Protein AF-A0A2L0N3Q2-F1 (afdb_monomer)

pLDDT: mean 81.83, std 15.59, range [39.28, 97.56]

Sequence (118 aa):
MVGIEQNLPVPLPEGDRQSVADLPPLGAGLEDAIKHLLAGRDRDAHLVLAEVGDKLPVHRIPDVVTACQGRGFAVAADALLHSAARRPHDDVLRIVRLFNSAQRYDEADLVLKAATAD

Structure (mmCIF, N/CA/C/O backbone):
data_AF-A0A2L0N3Q2-F1
#
_entry.id   AF-A0A2L0N3Q2-F1
#
loop_
_atom_site.group_PDB
_atom_site.id
_atom_site.type_symbol
_atom_site.label_atom_id
_atom_site.label_alt_id
_atom_site.label_comp_id
_atom_site.label_asym_id
_atom_site.label_entity_id
_atom_site.label_seq_id
_atom_site.pdbx_PDB_ins_code
_atom_site.Cartn_x
_atom_site.Cartn_y
_atom_site.Cartn_z
_atom_site.occupancy
_atom_site.B_iso_or_equiv
_atom_site.auth_seq_id
_atom_site.auth_comp_id
_atom_site.auth_asym_id
_atom_site.auth_atom_id
_atom_site.pdbx_PDB_model_num
ATOM 1 N N . MET A 1 1 ? -23.017 -16.753 58.056 1.00 39.28 1 MET A N 1
ATOM 2 C CA . MET A 1 1 ? -22.209 -17.481 57.053 1.00 39.28 1 MET A CA 1
ATOM 3 C C . MET A 1 1 ? -22.363 -16.755 55.732 1.00 39.28 1 MET A C 1
ATOM 5 O O . MET A 1 1 ? -23.477 -16.652 55.245 1.00 39.28 1 MET A O 1
ATOM 9 N N . VAL A 1 2 ? -21.275 -16.157 55.249 1.00 39.59 2 VAL A N 1
ATOM 10 C CA . VAL A 1 2 ? -21.199 -15.377 54.006 1.00 39.59 2 VAL A CA 1
ATOM 11 C C . VAL A 1 2 ? -20.799 -16.335 52.881 1.00 39.59 2 VAL A C 1
ATOM 13 O O . VAL A 1 2 ? -19.780 -17.007 53.011 1.00 39.59 2 VAL A O 1
ATOM 16 N N . GLY A 1 3 ? -21.595 -16.420 51.813 1.00 40.50 3 GLY A N 1
ATOM 17 C CA . GLY A 1 3 ? -21.237 -17.108 50.570 1.00 40.50 3 GLY A CA 1
ATOM 18 C C . GLY A 1 3 ? -20.932 -16.061 49.506 1.00 40.50 3 GLY A C 1
ATOM 19 O O . GLY A 1 3 ? -21.837 -15.368 49.058 1.00 40.50 3 GLY A O 1
ATOM 20 N N . ILE A 1 4 ? -19.654 -15.891 49.177 1.00 47.34 4 ILE A N 1
ATOM 21 C CA . ILE A 1 4 ? -19.176 -14.936 48.176 1.00 47.34 4 ILE A CA 1
ATOM 22 C C . ILE A 1 4 ? -19.203 -15.671 46.836 1.00 47.34 4 ILE A C 1
ATOM 24 O O . ILE A 1 4 ? -18.439 -16.620 46.650 1.00 47.34 4 ILE A O 1
ATOM 28 N N . GLU A 1 5 ? -20.090 -15.273 45.924 1.00 50.50 5 GLU A N 1
ATOM 29 C CA . GLU A 1 5 ? -20.050 -15.758 44.545 1.00 50.50 5 GLU A CA 1
ATOM 30 C C . GLU A 1 5 ? -18.749 -15.269 43.908 1.00 50.50 5 GLU A C 1
ATOM 32 O O . GLU A 1 5 ? -18.498 -14.069 43.779 1.00 50.50 5 GLU A O 1
ATOM 37 N N . GLN A 1 6 ? -17.866 -16.216 43.595 1.00 50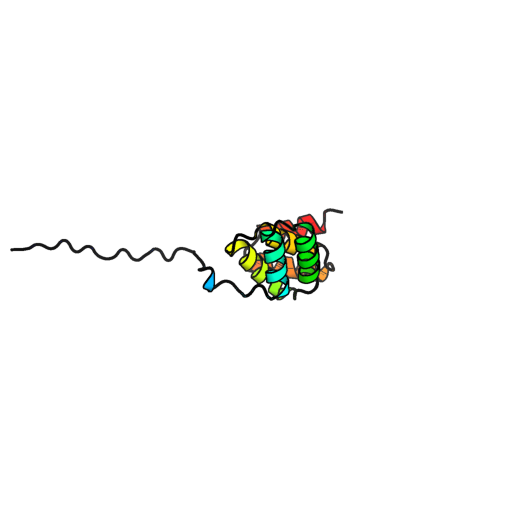.78 6 GLN A N 1
ATOM 38 C CA . GLN A 1 6 ? -16.595 -15.927 42.957 1.00 50.78 6 GLN A CA 1
ATOM 39 C C . GLN A 1 6 ? -16.845 -15.507 41.511 1.00 50.78 6 GLN A C 1
ATOM 41 O O . GLN A 1 6 ? -16.999 -16.334 40.616 1.00 50.78 6 GLN A O 1
ATOM 46 N N . ASN A 1 7 ? -16.865 -14.193 41.305 1.00 54.53 7 ASN A N 1
ATOM 47 C CA . ASN A 1 7 ? -16.747 -13.550 40.008 1.00 54.53 7 ASN A CA 1
ATOM 48 C C . ASN A 1 7 ? -15.327 -13.809 39.471 1.00 54.53 7 ASN A C 1
ATOM 50 O O . ASN A 1 7 ? -14.416 -12.999 39.655 1.00 54.53 7 ASN A O 1
ATOM 54 N N . LEU A 1 8 ? -15.111 -14.999 38.908 1.00 57.22 8 LEU A N 1
ATOM 55 C CA . LEU A 1 8 ? -13.865 -15.353 38.237 1.00 57.22 8 LEU A CA 1
ATOM 56 C C . LEU A 1 8 ? -13.676 -14.412 37.036 1.00 57.22 8 LEU A C 1
ATOM 58 O O . LEU A 1 8 ? -14.607 -14.253 36.243 1.00 57.22 8 LEU A O 1
ATOM 62 N N . PRO A 1 9 ? -12.500 -13.779 36.880 1.00 55.25 9 PRO A N 1
ATOM 63 C CA . PRO A 1 9 ? -12.238 -12.923 35.738 1.00 55.25 9 PRO A CA 1
ATOM 64 C C . PRO A 1 9 ? -12.277 -13.784 34.477 1.00 55.25 9 PRO A C 1
ATOM 66 O O . PRO A 1 9 ? -11.480 -14.708 34.315 1.00 55.25 9 PRO A O 1
ATOM 69 N N . VAL A 1 10 ? -13.229 -13.488 33.594 1.00 61.75 10 VAL A N 1
ATOM 70 C CA . VAL A 1 10 ? -13.245 -14.020 32.232 1.00 61.75 10 VAL A CA 1
ATOM 71 C C . VAL A 1 10 ? -11.892 -13.667 31.607 1.00 61.75 10 VAL A C 1
ATOM 73 O O . VAL A 1 10 ? -11.548 -12.480 31.591 1.00 61.75 10 VAL A O 1
ATOM 76 N N . PRO A 1 11 ? -11.103 -14.641 31.116 1.00 57.22 11 PRO A N 1
ATOM 77 C CA . PRO A 1 11 ? -9.945 -14.335 30.295 1.00 57.22 11 PRO A CA 1
ATOM 78 C C . PRO A 1 11 ? -10.441 -13.482 29.135 1.00 57.22 11 PRO A C 1
ATOM 80 O O . PRO A 1 11 ? -11.324 -13.911 28.390 1.00 57.22 11 PRO A O 1
ATOM 83 N N . LEU A 1 12 ? -9.940 -12.249 29.036 1.00 57.81 12 LEU A N 1
ATOM 84 C CA . LEU A 1 12 ? -10.215 -11.403 27.884 1.00 57.81 12 LEU A CA 1
ATOM 85 C C . LEU A 1 12 ? -9.912 -12.252 26.646 1.00 57.81 12 LEU A C 1
ATOM 87 O O . LEU A 1 12 ? -8.809 -12.803 26.582 1.00 57.81 12 LEU A O 1
ATOM 91 N N . PRO A 1 13 ? -10.854 -12.417 25.696 1.00 52.66 13 PRO A N 1
ATOM 92 C CA . PRO A 1 13 ? -10.483 -12.975 24.414 1.00 52.66 13 PRO A CA 1
ATOM 93 C C . PRO A 1 13 ? -9.332 -12.105 23.925 1.00 52.66 13 PRO A C 1
ATOM 95 O O . PRO A 1 13 ? -9.460 -10.877 23.897 1.00 52.66 13 PRO A O 1
ATOM 98 N N . GLU A 1 14 ? -8.200 -12.745 23.650 1.00 49.66 14 GLU A N 1
ATOM 99 C CA . GLU A 1 14 ? -7.031 -12.171 22.998 1.00 49.66 14 GLU A CA 1
ATOM 100 C C . GLU A 1 14 ? -7.489 -11.792 21.587 1.00 49.66 14 GLU A C 1
ATOM 102 O O . GLU A 1 14 ? -7.335 -12.508 20.605 1.00 49.66 14 GLU A O 1
ATOM 107 N N . GLY A 1 15 ? -8.284 -10.728 21.547 1.00 46.81 15 GLY A N 1
ATOM 108 C CA . GLY A 1 15 ? -8.868 -10.185 20.355 1.00 46.81 15 GLY A CA 1
ATOM 109 C C . GLY A 1 15 ? -7.731 -9.570 19.579 1.00 46.81 15 GLY A C 1
ATOM 110 O O . GLY A 1 15 ? -6.919 -8.846 20.150 1.00 46.81 15 GLY A O 1
ATOM 111 N N . ASP A 1 16 ? -7.756 -9.850 18.287 1.00 59.69 16 ASP A N 1
ATOM 112 C CA . ASP A 1 16 ? -6.906 -9.424 17.173 1.00 59.69 16 ASP A CA 1
ATOM 113 C C . ASP A 1 16 ? -6.800 -7.889 16.993 1.00 59.69 16 ASP A C 1
ATOM 115 O O . ASP A 1 16 ? -6.659 -7.343 15.902 1.00 59.69 16 ASP A O 1
ATOM 119 N N . ARG A 1 17 ? -6.932 -7.138 18.086 1.00 50.19 17 ARG A N 1
ATOM 120 C CA . ARG A 1 17 ? -6.657 -5.716 18.178 1.00 50.19 17 ARG A CA 1
ATOM 121 C C . ARG A 1 17 ? -5.150 -5.589 18.299 1.00 50.19 17 ARG A C 1
ATOM 123 O O . ARG A 1 17 ? -4.630 -5.416 19.400 1.00 50.19 17 ARG A O 1
ATOM 130 N N . GLN A 1 18 ? -4.454 -5.660 17.165 1.00 54.50 18 GLN A N 1
ATOM 131 C CA . GLN A 1 18 ? -3.135 -5.044 17.071 1.00 54.50 18 GLN A CA 1
ATOM 132 C C . GLN A 1 18 ? -3.275 -3.628 17.627 1.00 54.50 18 GLN A C 1
ATOM 134 O O . GLN A 1 18 ? -3.985 -2.787 17.066 1.00 54.50 18 GLN A O 1
ATOM 139 N N . SER A 1 19 ? -2.685 -3.388 18.796 1.00 55.56 19 SER A N 1
ATOM 140 C CA . SER A 1 19 ? -2.691 -2.054 19.371 1.00 55.56 19 SER A CA 1
ATOM 141 C C . SER A 1 19 ? -1.961 -1.151 18.386 1.00 55.56 19 SER A C 1
ATOM 143 O O . SER A 1 19 ? -0.947 -1.544 17.819 1.00 55.56 19 SER A O 1
ATOM 145 N N . VAL A 1 20 ? -2.444 0.074 18.172 1.00 57.97 20 VAL A N 1
ATOM 146 C CA . VAL A 1 20 ? -1.792 1.034 17.256 1.00 57.97 20 VAL A CA 1
ATOM 147 C C . VAL A 1 20 ? -0.304 1.245 17.608 1.00 57.97 20 VAL A C 1
ATOM 149 O O . VAL A 1 20 ? 0.494 1.615 16.746 1.00 57.97 20 VAL A O 1
ATOM 152 N N . ALA A 1 21 ? 0.069 0.966 18.862 1.00 58.22 21 ALA A N 1
ATOM 153 C CA . ALA A 1 21 ? 1.436 0.953 19.372 1.00 58.22 21 ALA A CA 1
ATOM 154 C C . ALA A 1 21 ? 2.341 -0.150 18.777 1.00 58.22 21 ALA A C 1
ATOM 156 O O . ALA A 1 21 ? 3.543 0.072 18.682 1.00 58.22 21 ALA A O 1
ATOM 157 N N . ASP A 1 22 ? 1.786 -1.284 18.339 1.00 67.31 22 ASP A N 1
ATOM 158 C CA . ASP A 1 22 ? 2.530 -2.412 17.751 1.00 67.31 22 ASP A CA 1
ATOM 159 C C . ASP A 1 22 ? 2.650 -2.320 16.221 1.00 67.31 22 ASP A C 1
ATOM 161 O O . ASP A 1 22 ? 3.307 -3.144 15.583 1.00 67.31 22 ASP A O 1
ATOM 165 N N . LEU A 1 23 ? 2.024 -1.311 15.604 1.00 67.94 23 LEU A N 1
ATOM 166 C CA . LEU A 1 23 ? 2.111 -1.107 14.163 1.00 67.94 23 LEU A CA 1
ATOM 167 C C . LEU A 1 23 ? 3.497 -0.581 13.771 1.00 67.94 23 LEU A C 1
ATOM 169 O O . LEU A 1 23 ? 3.995 0.361 14.400 1.00 67.94 23 LEU A O 1
ATOM 173 N N . PRO A 1 24 ? 4.083 -1.085 12.670 1.00 70.31 24 PRO A N 1
ATOM 174 C CA . PRO A 1 24 ? 5.393 -0.643 12.225 1.00 70.31 24 PRO A CA 1
ATOM 175 C C . PRO A 1 24 ? 5.423 0.877 11.972 1.00 70.31 24 PRO A C 1
ATOM 177 O O . PRO A 1 24 ? 4.387 1.499 11.671 1.00 70.31 24 PRO A O 1
ATOM 180 N N . PRO A 1 25 ? 6.603 1.506 12.125 1.00 73.88 25 PRO A N 1
ATOM 181 C CA . PRO A 1 25 ? 6.760 2.931 11.881 1.00 73.88 25 PRO A CA 1
ATOM 182 C C . PRO A 1 25 ? 6.510 3.241 10.401 1.00 73.88 25 PRO A C 1
ATOM 184 O O . PRO A 1 25 ? 7.006 2.545 9.517 1.00 73.88 25 PRO A O 1
ATOM 187 N N . LEU A 1 26 ? 5.754 4.309 10.143 1.00 72.94 26 LEU A N 1
ATOM 188 C CA . LEU A 1 26 ? 5.406 4.766 8.792 1.00 72.94 26 LEU A CA 1
ATOM 189 C C . LEU A 1 26 ? 6.590 5.453 8.091 1.00 72.94 26 LEU A C 1
ATOM 191 O O . LEU A 1 26 ? 6.698 5.413 6.868 1.00 72.94 26 LEU A O 1
ATOM 195 N N . GLY A 1 27 ? 7.492 6.054 8.873 1.00 77.12 27 GLY A N 1
ATOM 196 C CA . GLY A 1 27 ? 8.600 6.866 8.378 1.00 77.12 27 GLY A CA 1
ATOM 197 C C . GLY A 1 27 ? 8.180 8.312 8.090 1.00 77.12 27 GLY A C 1
ATOM 198 O O . GLY A 1 27 ? 7.026 8.593 7.771 1.00 77.12 27 GLY A O 1
ATOM 199 N N . ALA A 1 28 ? 9.139 9.238 8.184 1.00 74.38 28 ALA A N 1
ATOM 200 C CA . ALA A 1 28 ? 8.873 10.680 8.189 1.00 74.38 28 ALA A CA 1
ATOM 201 C C . ALA A 1 28 ? 8.102 11.186 6.952 1.00 74.38 28 ALA A C 1
ATOM 203 O O . ALA A 1 28 ? 7.173 11.973 7.091 1.00 74.38 28 ALA A O 1
ATOM 204 N N . GLY A 1 29 ? 8.430 10.697 5.748 1.00 77.38 29 GLY A N 1
ATOM 205 C CA . GLY A 1 29 ? 7.742 11.124 4.522 1.00 77.38 29 GLY A CA 1
ATOM 206 C C . GLY A 1 29 ? 6.260 10.732 4.487 1.00 77.38 29 GLY A C 1
ATOM 207 O O . GLY A 1 29 ? 5.421 11.496 4.019 1.00 77.38 29 GLY A O 1
ATOM 208 N N . LEU A 1 30 ? 5.913 9.565 5.032 1.00 81.75 30 LEU A N 1
ATOM 209 C CA . LEU A 1 30 ? 4.528 9.104 5.085 1.00 81.75 30 LEU A CA 1
ATOM 210 C C . LEU A 1 30 ? 3.738 9.797 6.198 1.00 81.75 30 LEU A C 1
ATOM 212 O O . LEU A 1 30 ? 2.568 10.124 6.014 1.00 81.75 30 LEU A O 1
ATOM 216 N N . GLU A 1 31 ? 4.384 10.074 7.330 1.00 84.38 31 GLU A N 1
ATOM 217 C CA . GLU A 1 31 ? 3.805 10.902 8.389 1.00 84.38 31 GLU A CA 1
ATOM 218 C C . GLU A 1 31 ? 3.477 12.310 7.884 1.00 84.38 31 GLU A C 1
ATOM 220 O O . GLU A 1 31 ? 2.405 12.834 8.188 1.00 84.38 31 GLU A O 1
ATOM 225 N N . ASP A 1 32 ? 4.352 12.908 7.074 1.00 83.75 32 ASP A N 1
ATOM 226 C CA . ASP A 1 32 ? 4.085 14.205 6.456 1.00 83.75 32 ASP A CA 1
ATOM 227 C C . ASP A 1 32 ? 2.916 14.134 5.472 1.00 83.75 32 ASP A C 1
ATOM 229 O O . ASP A 1 32 ? 2.006 14.963 5.555 1.00 83.75 32 ASP A O 1
ATOM 233 N N . ALA A 1 33 ? 2.849 13.108 4.619 1.00 83.81 33 ALA A N 1
ATOM 234 C CA . ALA A 1 33 ? 1.692 12.912 3.746 1.00 83.81 33 ALA A CA 1
ATOM 235 C C . ALA A 1 33 ? 0.373 12.789 4.528 1.00 83.81 33 ALA A C 1
ATOM 237 O O . ALA A 1 33 ? -0.638 13.386 4.155 1.00 83.81 33 ALA A O 1
ATOM 238 N N . ILE A 1 3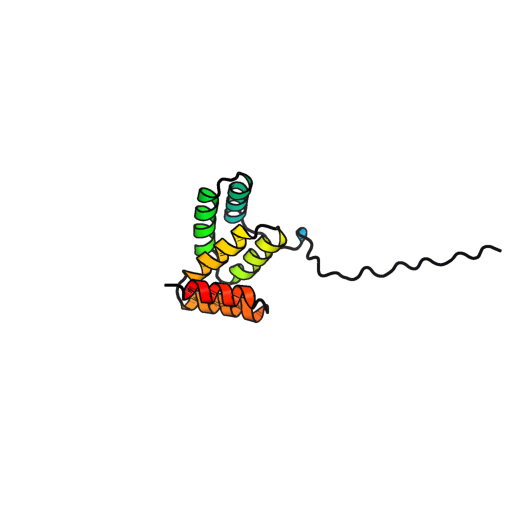4 ? 0.388 12.071 5.651 1.00 85.75 34 ILE A N 1
ATOM 239 C CA . ILE A 1 34 ? -0.771 11.946 6.539 1.00 85.75 34 ILE A CA 1
ATOM 240 C C . ILE A 1 34 ? -1.152 13.302 7.145 1.00 85.75 34 ILE A C 1
ATOM 242 O O . ILE A 1 34 ? -2.337 13.630 7.191 1.00 85.75 34 ILE A O 1
ATOM 246 N N . LYS A 1 35 ? -0.186 14.137 7.552 1.00 86.31 35 LYS A N 1
ATOM 247 C CA . LYS A 1 35 ? -0.476 15.512 8.006 1.00 86.31 35 LYS A CA 1
ATOM 248 C C . LYS A 1 35 ? -1.141 16.341 6.905 1.00 86.31 35 LYS A C 1
ATOM 250 O O . LYS A 1 35 ? -2.013 17.154 7.205 1.00 86.31 35 LYS A O 1
ATOM 255 N N . HIS A 1 36 ? -0.750 16.152 5.642 1.00 84.44 36 HIS A N 1
ATOM 256 C CA . HIS A 1 36 ? -1.409 16.805 4.509 1.00 84.44 36 HIS A CA 1
ATOM 257 C C . HIS A 1 36 ? -2.853 16.317 4.322 1.00 84.44 36 HIS A C 1
ATOM 259 O O . HIS A 1 36 ? -3.736 17.166 4.191 1.00 84.44 36 HIS A O 1
ATOM 265 N N . LEU A 1 37 ? -3.113 15.004 4.412 1.00 83.25 37 LEU A N 1
ATOM 266 C CA . LEU A 1 37 ? -4.477 14.446 4.369 1.00 83.25 37 LEU A CA 1
ATOM 267 C C . LEU A 1 37 ? -5.354 15.010 5.493 1.00 83.25 37 LEU A C 1
ATOM 269 O O . LEU A 1 37 ? -6.460 15.482 5.251 1.00 83.25 37 LEU A O 1
ATOM 273 N N . LEU A 1 38 ? -4.842 15.032 6.726 1.00 85.81 38 LEU A N 1
ATOM 274 C CA . LEU A 1 38 ? -5.570 15.559 7.886 1.00 85.81 38 LEU A CA 1
ATOM 275 C C . LEU A 1 38 ? -5.863 17.063 7.778 1.00 85.81 38 LEU A C 1
ATOM 277 O O . LEU A 1 38 ? -6.824 17.550 8.368 1.00 85.81 38 LEU A O 1
ATOM 281 N N . ALA A 1 39 ? -5.054 17.798 7.015 1.00 88.00 39 ALA A N 1
ATOM 282 C CA . ALA A 1 39 ? -5.256 19.214 6.731 1.00 88.00 39 ALA A CA 1
ATOM 283 C C . ALA A 1 39 ? -6.166 19.475 5.511 1.00 88.00 39 ALA A C 1
ATOM 285 O O . ALA A 1 39 ? -6.293 20.629 5.102 1.00 88.00 39 ALA A O 1
ATOM 286 N N . GLY A 1 40 ? -6.752 18.437 4.897 1.00 84.12 40 GLY A N 1
ATOM 287 C CA . GLY A 1 40 ? -7.564 18.550 3.677 1.00 84.12 40 GLY A CA 1
ATOM 288 C C . GLY A 1 40 ? -6.763 18.947 2.431 1.00 84.12 40 GLY A C 1
ATOM 289 O O . GLY A 1 40 ? -7.320 19.453 1.458 1.00 84.12 40 GLY A O 1
ATOM 290 N N . ARG A 1 41 ? -5.436 18.771 2.460 1.00 86.00 41 ARG A N 1
ATOM 291 C CA . ARG A 1 41 ? -4.527 19.066 1.342 1.00 86.00 41 ARG A CA 1
ATOM 292 C C . ARG A 1 41 ? -4.259 17.796 0.543 1.00 86.00 41 ARG A C 1
ATOM 294 O O . ARG A 1 41 ? -3.118 17.347 0.434 1.00 86.00 41 ARG A O 1
ATOM 301 N N . ASP A 1 42 ? -5.319 17.230 -0.023 1.00 82.62 42 ASP A N 1
ATOM 302 C CA . ASP A 1 42 ? -5.289 15.908 -0.664 1.00 82.62 42 ASP A CA 1
ATOM 303 C C . ASP A 1 42 ? -4.289 15.837 -1.820 1.00 82.62 42 ASP A C 1
ATOM 305 O O . ASP A 1 42 ? -3.570 14.852 -1.976 1.00 82.62 42 ASP A O 1
ATOM 309 N N . ARG A 1 43 ? -4.175 16.913 -2.607 1.00 82.69 43 ARG A N 1
ATOM 310 C CA . ARG A 1 43 ? -3.229 16.975 -3.728 1.00 82.69 43 ARG A CA 1
ATOM 3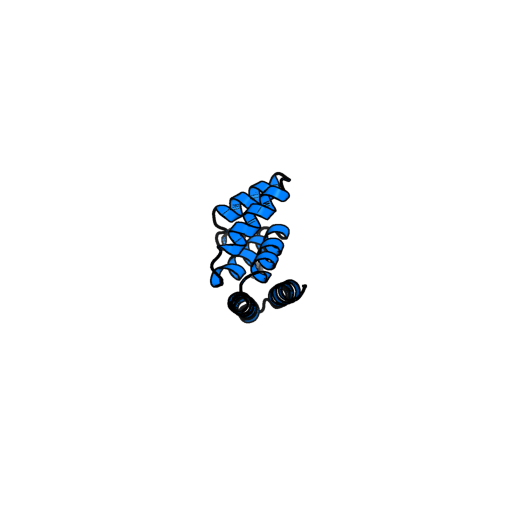11 C C . ARG A 1 43 ? -1.774 16.879 -3.267 1.00 82.69 43 ARG A C 1
ATOM 313 O O . ARG A 1 43 ? -1.002 16.134 -3.865 1.00 82.69 43 ARG A O 1
ATOM 320 N N . ASP A 1 44 ? -1.414 17.607 -2.213 1.00 81.56 44 ASP A N 1
ATOM 321 C CA . ASP A 1 44 ? -0.062 17.570 -1.648 1.00 81.56 44 ASP A CA 1
ATOM 322 C C . ASP A 1 44 ? 0.218 16.191 -1.050 1.00 81.56 44 ASP A C 1
ATOM 324 O O . ASP A 1 44 ? 1.269 15.602 -1.298 1.00 81.56 44 ASP A O 1
ATOM 328 N N . ALA A 1 45 ? -0.756 15.638 -0.322 1.00 83.62 45 ALA A N 1
ATOM 329 C CA . ALA A 1 45 ? -0.654 14.299 0.235 1.00 83.62 45 ALA A CA 1
ATOM 330 C C . ALA A 1 45 ? -0.422 13.240 -0.845 1.00 83.62 45 ALA A C 1
ATOM 332 O O . ALA A 1 45 ? 0.466 12.408 -0.689 1.00 83.62 45 ALA A O 1
ATOM 333 N N . HIS A 1 46 ? -1.171 13.279 -1.949 1.00 82.75 46 HIS A N 1
ATOM 334 C CA . HIS A 1 46 ? -1.005 12.331 -3.050 1.00 82.75 46 HIS A CA 1
ATOM 335 C C . HIS A 1 46 ? 0.374 12.417 -3.706 1.00 82.75 46 HIS A C 1
ATOM 337 O O . HIS A 1 46 ? 0.944 11.377 -4.035 1.00 82.75 46 HIS A O 1
ATOM 343 N N . LEU A 1 47 ? 0.931 13.622 -3.868 1.00 83.50 47 LEU A N 1
ATOM 344 C CA . LEU A 1 47 ? 2.285 13.794 -4.402 1.00 83.50 47 LEU A CA 1
ATOM 345 C C . LEU A 1 47 ? 3.332 13.166 -3.476 1.00 83.50 47 LEU A C 1
ATOM 347 O O . LEU A 1 47 ? 4.168 12.389 -3.937 1.00 83.50 47 LEU A O 1
ATOM 351 N N . VAL A 1 48 ? 3.243 13.440 -2.172 1.00 86.12 48 VAL A N 1
ATOM 352 C CA . VAL A 1 48 ? 4.165 12.861 -1.186 1.00 86.12 48 VAL A CA 1
ATOM 353 C C . VAL A 1 48 ? 3.985 11.340 -1.099 1.00 86.12 48 VAL A C 1
ATOM 355 O O . VAL A 1 48 ? 4.972 10.612 -1.061 1.00 86.12 48 VAL A O 1
ATOM 358 N N . LEU A 1 49 ? 2.747 10.832 -1.135 1.00 87.00 49 LEU A N 1
ATOM 359 C CA . LEU A 1 49 ? 2.454 9.391 -1.131 1.00 87.00 49 LEU A CA 1
ATOM 360 C C . LEU A 1 49 ? 3.013 8.681 -2.358 1.00 87.00 49 LEU A C 1
ATOM 362 O O . LEU A 1 49 ? 3.535 7.580 -2.220 1.00 87.00 49 LEU A O 1
ATOM 366 N N . ALA A 1 50 ? 2.926 9.294 -3.539 1.00 83.31 50 ALA A N 1
ATOM 367 C CA . ALA A 1 50 ? 3.513 8.735 -4.750 1.00 83.31 50 ALA A CA 1
ATOM 368 C C . ALA A 1 50 ? 5.045 8.685 -4.650 1.00 83.31 50 ALA A C 1
ATOM 370 O O . ALA A 1 50 ? 5.643 7.655 -4.943 1.00 83.31 50 ALA A O 1
ATOM 371 N N . GLU A 1 51 ? 5.682 9.757 -4.171 1.00 84.94 51 GLU A N 1
ATOM 372 C CA . GLU A 1 51 ? 7.139 9.800 -4.010 1.00 84.94 51 GLU A CA 1
ATOM 373 C C . GLU A 1 51 ? 7.642 8.785 -2.971 1.00 84.94 51 GLU A C 1
ATOM 375 O O . GLU A 1 51 ? 8.609 8.056 -3.213 1.00 84.94 51 GLU A O 1
ATOM 380 N N . VAL A 1 52 ? 6.982 8.717 -1.813 1.00 86.44 52 VAL A N 1
ATOM 381 C CA . VAL A 1 52 ? 7.278 7.726 -0.769 1.00 86.44 52 VAL A CA 1
ATOM 382 C C . VAL A 1 52 ? 7.037 6.321 -1.307 1.00 86.44 52 VAL A C 1
ATOM 384 O O . VAL A 1 52 ? 7.886 5.443 -1.146 1.00 86.44 52 VAL A O 1
ATOM 387 N N . GLY A 1 53 ? 5.899 6.130 -1.969 1.00 85.06 53 GLY A N 1
ATOM 388 C CA . GLY A 1 53 ? 5.474 4.879 -2.567 1.00 85.06 53 GLY A CA 1
ATOM 389 C C . GLY A 1 53 ? 6.431 4.365 -3.630 1.00 85.06 53 GLY A C 1
ATOM 390 O O . GLY A 1 53 ? 6.558 3.155 -3.727 1.00 85.06 53 GLY A O 1
ATOM 391 N N . ASP A 1 54 ? 7.160 5.220 -4.349 1.00 84.25 54 ASP A N 1
ATOM 392 C CA . ASP A 1 54 ? 8.175 4.809 -5.329 1.00 84.25 54 ASP A CA 1
ATOM 393 C C . ASP A 1 54 ? 9.528 4.494 -4.667 1.00 84.25 54 ASP A C 1
ATOM 395 O O . ASP A 1 54 ? 10.223 3.555 -5.062 1.00 84.25 54 ASP A O 1
ATOM 399 N N . LYS A 1 55 ? 9.904 5.239 -3.620 1.00 86.19 55 LYS A N 1
ATOM 400 C CA . LYS A 1 55 ? 11.192 5.070 -2.916 1.00 86.19 55 LYS A CA 1
ATOM 401 C C . LYS A 1 55 ? 11.189 3.947 -1.883 1.00 86.19 55 LYS A C 1
ATOM 403 O O . LYS A 1 55 ? 12.257 3.519 -1.440 1.00 86.19 55 LYS A O 1
ATOM 408 N N . LEU A 1 56 ? 10.014 3.478 -1.463 1.00 88.69 56 LEU A N 1
ATOM 409 C CA . LEU A 1 56 ? 9.910 2.476 -0.410 1.00 88.69 56 LEU A CA 1
ATOM 410 C C . LEU A 1 56 ? 10.575 1.152 -0.847 1.00 88.69 56 LEU A C 1
ATOM 412 O O . LEU A 1 56 ? 10.378 0.696 -1.975 1.00 88.69 56 LEU A O 1
ATOM 416 N N . PRO A 1 57 ? 11.356 0.476 0.004 1.00 90.81 57 PRO A N 1
ATOM 417 C CA . PRO A 1 57 ? 11.842 -0.856 -0.327 1.00 90.81 57 PRO A CA 1
ATOM 418 C C . PRO A 1 57 ? 10.668 -1.823 -0.514 1.00 90.81 57 PRO A C 1
ATOM 420 O O . PRO A 1 57 ? 9.746 -1.829 0.297 1.00 90.81 57 PRO A O 1
ATOM 423 N N . VAL A 1 58 ? 10.724 -2.690 -1.530 1.00 92.75 58 VAL A N 1
ATOM 424 C CA . VAL A 1 58 ? 9.645 -3.652 -1.842 1.00 92.75 58 VAL A CA 1
ATOM 425 C C . VAL A 1 58 ? 9.193 -4.453 -0.615 1.00 92.75 58 VAL A C 1
ATOM 427 O O . VAL A 1 58 ? 8.001 -4.606 -0.372 1.00 92.75 58 VAL A O 1
ATOM 430 N N . HIS A 1 59 ? 10.143 -4.909 0.206 1.00 90.94 59 HIS A N 1
ATOM 431 C CA . HIS A 1 59 ? 9.859 -5.699 1.405 1.00 90.94 59 HIS A CA 1
ATOM 432 C C . HIS A 1 59 ? 9.114 -4.929 2.507 1.00 90.94 59 HIS A C 1
ATOM 434 O O . HIS A 1 59 ? 8.556 -5.557 3.397 1.00 90.94 59 HIS A O 1
ATOM 440 N N . ARG A 1 60 ? 9.102 -3.590 2.464 1.00 90.69 60 ARG A N 1
ATOM 441 C CA . ARG A 1 60 ? 8.411 -2.735 3.442 1.00 90.69 60 ARG A CA 1
ATOM 442 C C . ARG A 1 60 ? 6.988 -2.375 3.041 1.00 90.69 60 ARG A C 1
ATOM 444 O O . ARG A 1 60 ? 6.239 -1.918 3.896 1.00 90.69 60 ARG A O 1
ATOM 451 N N . ILE A 1 61 ? 6.606 -2.554 1.776 1.00 91.50 61 ILE A N 1
ATOM 452 C CA . ILE A 1 61 ? 5.278 -2.150 1.292 1.00 91.50 61 ILE A CA 1
ATOM 453 C C . ILE A 1 61 ? 4.148 -2.794 2.117 1.00 91.50 61 ILE A C 1
ATOM 455 O O . ILE A 1 61 ? 3.297 -2.044 2.593 1.00 91.50 61 ILE A O 1
ATOM 459 N N . PRO A 1 62 ? 4.140 -4.116 2.388 1.00 91.69 62 PRO A N 1
ATOM 460 C CA . PRO A 1 62 ? 3.075 -4.725 3.185 1.00 91.69 62 PRO A CA 1
ATOM 461 C C . PRO A 1 62 ? 2.976 -4.154 4.603 1.00 91.69 62 PRO A C 1
ATOM 463 O O . PRO A 1 62 ? 1.877 -3.810 5.036 1.00 91.69 62 PRO A O 1
ATOM 466 N N . ASP A 1 63 ? 4.113 -3.997 5.294 1.00 90.38 63 ASP A N 1
ATOM 467 C CA . ASP A 1 63 ? 4.185 -3.432 6.649 1.00 90.38 63 ASP A CA 1
ATOM 468 C C . ASP A 1 63 ? 3.553 -2.041 6.697 1.00 90.38 63 ASP A C 1
ATOM 470 O O . ASP A 1 63 ? 2.734 -1.734 7.563 1.00 90.38 63 ASP A O 1
ATOM 474 N N . VAL A 1 64 ? 3.934 -1.194 5.741 1.00 89.56 64 VAL A N 1
ATOM 475 C CA . VAL A 1 64 ? 3.500 0.198 5.684 1.00 89.56 64 VAL A CA 1
ATOM 476 C C . VAL A 1 64 ? 2.016 0.296 5.329 1.00 89.56 64 VAL A C 1
ATOM 478 O O . VAL A 1 64 ? 1.294 1.078 5.946 1.00 89.56 64 VAL A O 1
ATOM 481 N N . VAL A 1 65 ? 1.528 -0.538 4.407 1.00 91.38 65 VAL A N 1
ATOM 482 C CA . VAL A 1 65 ? 0.095 -0.607 4.085 1.00 91.38 65 VAL A CA 1
ATOM 483 C C . VAL A 1 65 ? -0.713 -1.061 5.308 1.00 91.38 65 VAL A C 1
ATOM 485 O O . VAL A 1 65 ? -1.714 -0.420 5.629 1.00 91.38 65 VAL A O 1
ATOM 488 N N . THR A 1 66 ? -0.253 -2.081 6.049 1.00 90.38 66 THR A N 1
ATOM 489 C CA . THR A 1 66 ? -0.887 -2.506 7.317 1.00 90.38 66 THR A CA 1
ATOM 490 C C . THR A 1 66 ? -0.913 -1.364 8.325 1.00 90.38 66 THR A C 1
ATOM 492 O O . THR A 1 66 ? -1.936 -1.090 8.946 1.00 90.38 66 THR A O 1
ATOM 495 N N . ALA A 1 67 ? 0.206 -0.660 8.472 1.00 87.38 67 ALA A N 1
ATOM 496 C CA . ALA A 1 67 ? 0.334 0.477 9.369 1.00 87.38 67 ALA A CA 1
ATOM 497 C C . ALA A 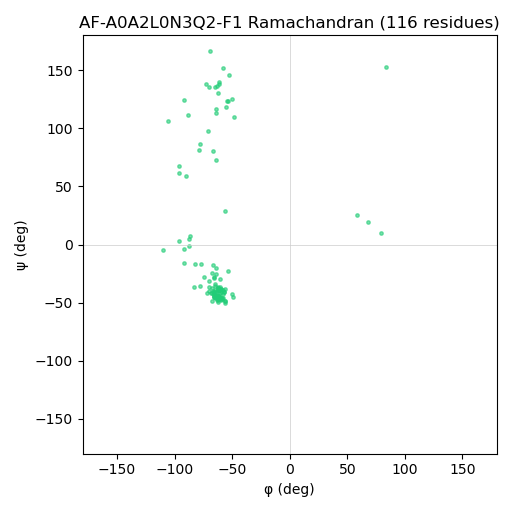1 67 ? -0.609 1.637 9.005 1.00 87.38 67 ALA A C 1
ATOM 499 O O . ALA A 1 67 ? -1.140 2.287 9.908 1.00 87.38 67 ALA A O 1
ATOM 500 N N . CYS A 1 68 ? -0.831 1.904 7.717 1.00 88.88 68 CYS A N 1
ATOM 501 C CA . CYS A 1 68 ? -1.811 2.887 7.257 1.00 88.88 68 CYS A CA 1
ATOM 502 C C . CYS A 1 68 ? -3.244 2.435 7.561 1.00 88.88 68 CYS A C 1
ATOM 504 O O . CYS A 1 68 ? -4.007 3.203 8.148 1.00 88.88 68 CYS A O 1
ATOM 506 N N . GLN A 1 69 ? -3.598 1.192 7.224 1.00 89.06 69 GLN A N 1
ATOM 507 C CA . GLN A 1 69 ? -4.936 0.638 7.464 1.00 89.06 69 GLN A CA 1
ATOM 508 C C . GLN A 1 69 ? -5.270 0.584 8.962 1.00 89.06 69 GLN A C 1
ATOM 510 O O . GLN A 1 69 ? -6.312 1.088 9.374 1.00 89.06 69 GLN A O 1
ATOM 515 N N . GLY A 1 70 ? -4.357 0.069 9.790 1.00 86.00 70 GLY A N 1
ATOM 516 C CA . GLY A 1 70 ? -4.534 -0.029 11.243 1.00 86.00 70 GLY A CA 1
ATOM 517 C C . GLY A 1 70 ? -4.641 1.327 11.951 1.00 86.00 70 GLY A C 1
ATOM 518 O O . GLY A 1 70 ? -5.193 1.410 13.045 1.00 86.00 70 GLY A O 1
ATOM 519 N N . ARG A 1 71 ? -4.162 2.408 11.321 1.00 85.44 71 ARG A N 1
ATOM 520 C CA . ARG A 1 71 ? -4.313 3.794 11.801 1.00 85.44 71 ARG A CA 1
ATOM 521 C C . ARG A 1 71 ? -5.502 4.534 11.171 1.00 85.44 71 ARG A C 1
ATOM 523 O O . ARG A 1 71 ? -5.695 5.711 11.458 1.00 85.44 71 ARG A O 1
ATOM 530 N N . GLY A 1 72 ? -6.300 3.872 10.329 1.00 86.31 72 GLY A N 1
ATOM 531 C CA . GLY A 1 72 ? -7.469 4.459 9.664 1.00 86.31 72 GLY A CA 1
ATOM 532 C C . GLY A 1 72 ? -7.148 5.319 8.435 1.00 86.31 72 GLY A C 1
ATOM 533 O O . GLY A 1 72 ? -8.036 5.973 7.893 1.00 86.31 72 GLY A O 1
ATOM 534 N N . PHE A 1 73 ? -5.907 5.309 7.949 1.00 87.62 73 PHE A N 1
ATOM 535 C CA . PHE A 1 73 ? -5.479 6.064 6.768 1.00 87.62 73 PHE A CA 1
ATOM 536 C C . PHE A 1 73 ? -5.657 5.244 5.485 1.00 87.62 73 PHE A C 1
ATOM 538 O O . PHE A 1 73 ? -4.699 4.988 4.754 1.00 87.62 73 PHE A O 1
ATOM 545 N N . ALA A 1 74 ? -6.896 4.830 5.203 1.00 88.50 74 ALA A N 1
ATOM 546 C CA . ALA A 1 74 ? -7.221 3.987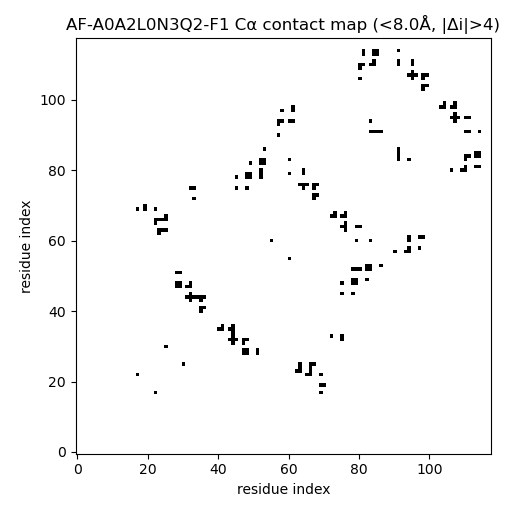 4.048 1.00 88.50 74 ALA A CA 1
ATOM 547 C C . ALA A 1 74 ? -6.813 4.626 2.708 1.00 88.50 74 ALA A C 1
ATOM 549 O O . ALA A 1 74 ? -6.259 3.948 1.851 1.00 88.50 74 ALA A O 1
ATOM 550 N N . VAL A 1 75 ? -6.992 5.944 2.562 1.00 86.81 75 VAL A N 1
ATOM 551 C CA . VAL A 1 75 ? -6.575 6.697 1.362 1.00 86.81 75 VAL A CA 1
ATOM 552 C C . VAL A 1 75 ? -5.061 6.621 1.142 1.00 86.81 75 VAL A C 1
ATOM 554 O O . VAL A 1 75 ? -4.601 6.470 0.014 1.00 86.81 75 VAL A O 1
ATOM 557 N N . ALA A 1 76 ? -4.271 6.687 2.218 1.00 88.44 76 ALA A N 1
ATOM 558 C CA . ALA A 1 76 ? -2.819 6.561 2.126 1.00 88.44 76 ALA A CA 1
ATOM 559 C C . ALA A 1 76 ? -2.401 5.136 1.735 1.00 88.44 76 ALA A C 1
ATOM 561 O O . ALA A 1 76 ? -1.519 4.967 0.896 1.00 88.44 76 ALA A O 1
ATOM 562 N N . ALA A 1 77 ? -3.055 4.121 2.310 1.00 91.25 77 ALA A N 1
ATOM 563 C CA . ALA A 1 77 ? -2.829 2.723 1.951 1.00 91.25 77 ALA A CA 1
ATOM 564 C C . ALA A 1 77 ? -3.131 2.462 0.467 1.00 91.25 77 ALA A C 1
ATOM 566 O O . ALA A 1 77 ? -2.303 1.878 -0.228 1.00 91.25 77 ALA A O 1
ATOM 567 N N . ASP A 1 78 ? -4.269 2.944 -0.029 1.00 90.75 78 ASP A N 1
ATOM 568 C CA . ASP A 1 78 ? -4.670 2.780 -1.428 1.00 90.75 78 ASP A CA 1
ATOM 569 C C . ASP A 1 78 ? -3.696 3.479 -2.389 1.00 90.75 78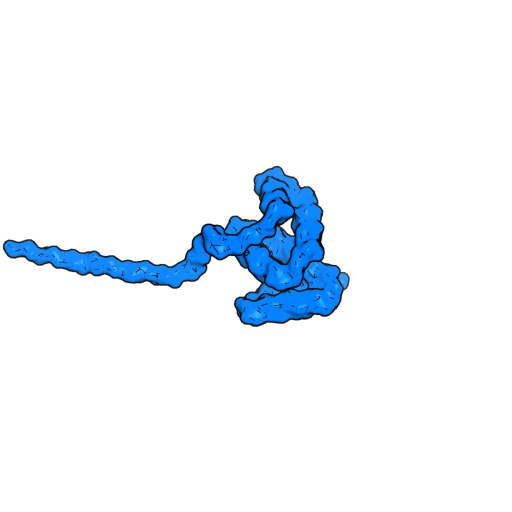 ASP A C 1
ATOM 571 O O . ASP A 1 78 ? -3.215 2.882 -3.353 1.00 90.75 78 ASP A O 1
ATOM 575 N N . ALA A 1 79 ? -3.279 4.706 -2.062 1.00 89.62 79 ALA A N 1
ATOM 576 C CA . ALA A 1 79 ? -2.273 5.424 -2.841 1.00 89.62 79 ALA A CA 1
ATOM 577 C C . ALA A 1 79 ? -0.926 4.676 -2.908 1.00 89.62 79 ALA A C 1
ATOM 579 O O . ALA A 1 79 ? -0.279 4.668 -3.960 1.00 89.62 79 ALA A O 1
ATOM 580 N N . LEU A 1 80 ? -0.510 4.028 -1.813 1.00 90.94 80 LEU A N 1
ATOM 581 C CA . LEU A 1 80 ? 0.701 3.204 -1.780 1.00 90.94 80 LEU A CA 1
ATOM 582 C C . LEU A 1 80 ? 0.566 1.949 -2.647 1.00 90.94 80 LEU A C 1
ATOM 584 O O . LEU A 1 80 ? 1.504 1.622 -3.371 1.00 90.94 80 LEU A O 1
ATOM 588 N N . LEU A 1 81 ? -0.584 1.269 -2.616 1.00 93.38 81 LEU A N 1
ATOM 589 C CA . LEU A 1 81 ? -0.843 0.107 -3.475 1.00 93.38 81 LEU A CA 1
ATOM 590 C C . LEU A 1 81 ? -0.871 0.507 -4.957 1.00 93.38 81 LEU A C 1
ATOM 592 O O . LEU A 1 81 ? -0.308 -0.189 -5.803 1.00 93.38 81 LEU A O 1
ATOM 596 N N . HIS A 1 82 ? -1.442 1.667 -5.273 1.00 91.69 82 HIS A N 1
ATOM 597 C CA . HIS A 1 82 ? -1.464 2.182 -6.636 1.00 91.69 82 HIS A CA 1
ATOM 598 C C . HIS A 1 82 ? -0.069 2.622 -7.122 1.00 91.69 82 HIS A C 1
ATOM 600 O O . HIS A 1 82 ? 0.286 2.392 -8.275 1.00 91.69 82 HIS A O 1
ATOM 606 N N . SER A 1 83 ? 0.770 3.203 -6.256 1.00 90.50 83 SER A N 1
ATOM 607 C CA . SER A 1 83 ? 2.185 3.456 -6.583 1.00 90.50 83 SER A CA 1
ATOM 608 C C . SER A 1 83 ? 2.965 2.152 -6.766 1.00 90.50 83 SER A C 1
ATOM 610 O O . SER A 1 83 ? 3.698 2.016 -7.746 1.00 90.50 83 SER A O 1
ATOM 612 N N . ALA A 1 84 ? 2.741 1.155 -5.905 1.00 92.00 84 ALA A N 1
ATOM 613 C CA . ALA A 1 84 ? 3.333 -0.172 -6.039 1.00 92.00 84 ALA A CA 1
ATOM 614 C C . ALA A 1 84 ? 3.013 -0.822 -7.394 1.00 92.00 84 ALA A C 1
ATOM 616 O O . ALA A 1 84 ? 3.896 -1.443 -7.979 1.00 92.00 84 ALA A O 1
ATOM 617 N N . ALA A 1 85 ? 1.798 -0.637 -7.913 1.00 93.31 85 ALA A N 1
ATOM 618 C CA . ALA A 1 85 ? 1.364 -1.176 -9.200 1.00 93.31 85 ALA A CA 1
ATOM 619 C C . ALA A 1 85 ? 2.072 -0.561 -10.423 1.00 93.31 85 ALA A C 1
ATOM 621 O O . ALA A 1 85 ? 2.177 -1.217 -11.454 1.00 93.31 85 ALA A O 1
ATOM 622 N N . ARG A 1 86 ? 2.595 0.670 -10.317 1.00 92.00 86 ARG A N 1
ATOM 623 C CA . ARG A 1 86 ? 3.319 1.3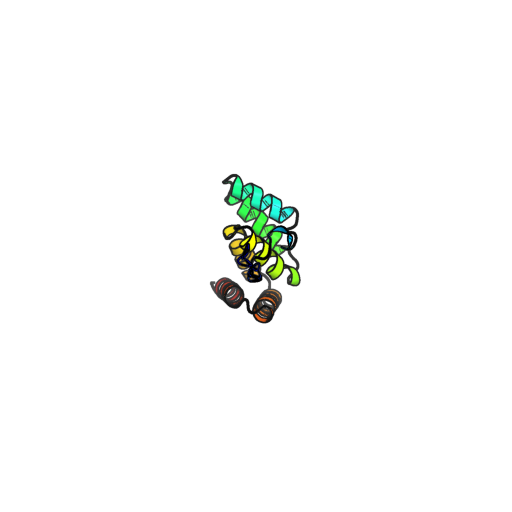56 -11.410 1.00 92.00 86 ARG A CA 1
ATOM 624 C C . ARG A 1 86 ? 4.816 1.047 -11.451 1.00 92.00 86 ARG A C 1
ATOM 626 O O . ARG A 1 86 ? 5.538 1.576 -12.296 1.00 92.00 86 ARG A O 1
ATOM 633 N N . ARG A 1 87 ? 5.308 0.244 -10.509 1.00 91.50 87 ARG A N 1
ATOM 634 C CA . ARG A 1 87 ? 6.716 -0.154 -10.448 1.00 91.50 87 ARG A CA 1
ATOM 635 C C . ARG A 1 87 ? 7.080 -1.098 -11.601 1.00 91.50 87 ARG A C 1
ATOM 637 O O . ARG A 1 87 ? 6.194 -1.652 -12.251 1.00 91.50 87 ARG A O 1
ATOM 644 N N . PRO A 1 88 ? 8.382 -1.328 -11.852 1.00 93.75 88 PRO A N 1
ATOM 645 C CA . PRO A 1 88 ? 8.814 -2.342 -12.806 1.00 93.75 88 PRO A CA 1
ATOM 646 C C . PRO A 1 88 ? 8.180 -3.708 -12.516 1.00 93.75 88 PRO A C 1
ATOM 648 O O . PRO A 1 88 ? 7.994 -4.081 -11.357 1.00 93.75 88 PRO A O 1
ATOM 651 N N . HIS A 1 89 ? 7.899 -4.472 -13.572 1.00 94.44 89 HIS A N 1
ATOM 652 C CA . HIS A 1 89 ? 7.162 -5.738 -13.503 1.00 94.44 89 HIS A CA 1
ATOM 653 C C . HIS A 1 89 ? 7.689 -6.711 -12.429 1.00 94.44 89 HIS A C 1
ATOM 655 O O . HIS A 1 89 ? 6.912 -7.253 -11.644 1.00 94.44 89 HIS A O 1
ATOM 661 N N . ASP A 1 90 ? 9.011 -6.886 -12.336 1.00 95.44 90 ASP A N 1
ATOM 662 C CA . ASP A 1 90 ? 9.635 -7.774 -11.343 1.00 95.44 90 ASP A CA 1
ATOM 663 C C . ASP A 1 90 ? 9.370 -7.337 -9.893 1.00 95.44 90 ASP A C 1
ATOM 665 O O . ASP A 1 90 ? 9.182 -8.175 -9.005 1.00 95.44 90 ASP A O 1
ATOM 669 N N . ASP A 1 91 ? 9.331 -6.027 -9.641 1.00 95.00 91 ASP A N 1
ATOM 670 C CA . ASP A 1 91 ? 9.024 -5.485 -8.320 1.00 95.00 91 ASP A CA 1
ATOM 671 C C . ASP A 1 91 ? 7.547 -5.680 -7.985 1.00 95.00 91 ASP A C 1
ATOM 673 O O . ASP A 1 91 ? 7.245 -6.116 -6.873 1.00 95.00 91 ASP A O 1
ATOM 677 N N . VAL A 1 92 ? 6.640 -5.456 -8.942 1.00 95.56 92 VAL A N 1
ATOM 678 C CA . VAL A 1 92 ? 5.200 -5.720 -8.773 1.00 95.56 92 VAL A CA 1
ATOM 679 C C . VAL A 1 92 ? 4.970 -7.177 -8.370 1.00 95.56 92 VAL A C 1
ATOM 681 O O . VAL A 1 92 ? 4.328 -7.444 -7.353 1.00 95.56 92 VAL A O 1
ATOM 684 N N . LEU A 1 93 ? 5.561 -8.135 -9.092 1.00 96.75 93 LEU A N 1
ATOM 685 C CA . LEU A 1 93 ? 5.428 -9.559 -8.766 1.00 96.75 93 LEU A CA 1
ATOM 686 C C . LEU A 1 93 ? 6.007 -9.903 -7.389 1.00 96.75 93 LEU A C 1
ATOM 688 O O . LEU A 1 93 ? 5.436 -10.718 -6.656 1.00 96.75 93 LEU A O 1
ATOM 692 N N . ARG A 1 94 ? 7.126 -9.279 -7.001 1.00 97.12 94 ARG A N 1
ATOM 693 C CA . ARG A 1 94 ? 7.709 -9.471 -5.667 1.00 97.12 94 ARG A CA 1
ATOM 694 C C . ARG A 1 94 ? 6.792 -8.918 -4.573 1.00 97.12 94 ARG A C 1
ATOM 696 O O . ARG A 1 94 ? 6.627 -9.585 -3.554 1.00 97.12 94 ARG A O 1
ATOM 703 N N . ILE A 1 95 ? 6.172 -7.759 -4.784 1.00 95.38 95 ILE A N 1
ATOM 704 C CA . ILE A 1 95 ? 5.200 -7.151 -3.859 1.00 95.38 95 ILE A CA 1
ATOM 705 C C . ILE A 1 95 ? 3.971 -8.053 -3.700 1.00 95.38 95 ILE A C 1
ATOM 707 O O . ILE A 1 95 ? 3.604 -8.406 -2.581 1.00 95.38 95 ILE A O 1
ATOM 711 N N . VAL A 1 96 ? 3.391 -8.507 -4.811 1.00 97.00 96 VAL A N 1
ATOM 712 C CA . VAL A 1 96 ? 2.245 -9.432 -4.829 1.00 97.00 96 VAL A CA 1
ATOM 713 C C . VAL A 1 96 ? 2.574 -10.733 -4.097 1.00 97.00 96 VAL A C 1
ATOM 715 O O . VAL A 1 96 ? 1.783 -11.216 -3.287 1.00 97.00 96 VAL A O 1
ATOM 718 N N . ARG A 1 97 ? 3.772 -11.292 -4.309 1.00 97.56 97 ARG A N 1
ATOM 719 C CA . ARG A 1 97 ? 4.231 -12.479 -3.574 1.00 97.56 97 ARG A CA 1
ATOM 720 C C . ARG A 1 97 ? 4.306 -12.231 -2.065 1.00 97.56 97 ARG A C 1
ATOM 722 O O . ARG A 1 97 ? 3.978 -13.141 -1.303 1.00 97.56 97 ARG A O 1
ATOM 729 N N . LEU A 1 98 ? 4.745 -11.051 -1.625 1.00 96.94 98 LEU A N 1
ATOM 730 C CA . LEU A 1 98 ? 4.801 -10.712 -0.201 1.00 96.94 98 LEU A CA 1
ATOM 731 C C . LEU A 1 98 ? 3.397 -10.642 0.408 1.00 96.94 98 LEU A C 1
ATOM 733 O O . LEU A 1 98 ? 3.172 -11.253 1.451 1.00 96.94 98 LEU A O 1
ATOM 737 N N . PHE A 1 99 ? 2.447 -9.991 -0.268 1.00 96.50 99 PHE A N 1
ATOM 738 C CA . PHE A 1 99 ? 1.047 -9.968 0.166 1.00 96.50 99 PHE A CA 1
ATOM 739 C C . PHE A 1 99 ? 0.435 -11.375 0.217 1.00 96.50 99 PHE A C 1
ATOM 741 O O . PHE A 1 99 ? -0.126 -11.757 1.241 1.00 96.50 99 PHE A O 1
ATOM 748 N N . ASN A 1 100 ? 0.646 -12.200 -0.811 1.00 96.38 100 ASN A N 1
ATOM 749 C CA . ASN A 1 100 ? 0.187 -13.593 -0.816 1.00 96.38 100 ASN A CA 1
ATOM 750 C C . ASN A 1 100 ? 0.796 -14.424 0.324 1.00 96.38 100 ASN A C 1
ATOM 752 O O . ASN A 1 100 ? 0.094 -15.201 0.965 1.00 96.38 100 ASN A O 1
ATOM 756 N N . SER A 1 101 ? 2.091 -14.249 0.607 1.00 95.38 101 SER A N 1
ATOM 757 C CA . SER A 1 101 ? 2.768 -14.959 1.707 1.00 95.38 101 SER A CA 1
ATOM 758 C C . SER A 1 101 ? 2.220 -14.545 3.076 1.00 95.38 101 SER A C 1
ATOM 760 O O . SER A 1 101 ? 2.220 -15.349 4.002 1.00 95.38 101 SER A O 1
ATOM 762 N N . ALA A 1 102 ? 1.729 -13.310 3.189 1.00 92.88 102 ALA A N 1
ATOM 763 C CA . ALA A 1 102 ? 1.047 -12.783 4.366 1.00 92.88 102 ALA A CA 1
ATOM 764 C C . ALA A 1 102 ? -0.470 -13.071 4.376 1.00 92.88 102 ALA A C 1
ATOM 766 O O . ALA A 1 102 ? -1.171 -12.541 5.230 1.00 92.88 102 ALA A O 1
ATOM 767 N N . GLN A 1 103 ? -0.983 -13.878 3.436 1.00 95.50 103 GLN A N 1
ATOM 768 C CA . GLN A 1 103 ? -2.412 -14.187 3.259 1.00 95.50 103 GLN A CA 1
ATOM 769 C C . GLN A 1 103 ? -3.308 -12.959 3.011 1.00 95.50 103 GLN A C 1
ATOM 771 O O . GLN A 1 103 ? -4.510 -12.978 3.266 1.00 95.50 103 GLN A O 1
ATOM 776 N N . ARG A 1 104 ? -2.719 -11.890 2.475 1.00 94.50 104 ARG A N 1
ATOM 777 C CA . ARG A 1 104 ? -3.365 -10.615 2.152 1.00 94.50 104 ARG A CA 1
ATOM 778 C C . ARG A 1 104 ? -3.770 -10.571 0.685 1.00 94.50 104 ARG A C 1
ATOM 780 O O . ARG A 1 104 ? -3.165 -9.884 -0.138 1.00 94.50 104 ARG A O 1
ATOM 787 N N . TYR A 1 105 ? -4.741 -11.407 0.343 1.00 95.44 105 TYR A N 1
ATOM 788 C CA . TYR A 1 105 ? -5.114 -11.650 -1.050 1.00 95.44 105 TYR A CA 1
ATOM 789 C C . TYR A 1 105 ? -5.808 -10.449 -1.699 1.00 95.44 105 TYR A C 1
ATOM 791 O O . TYR A 1 105 ? -5.614 -10.222 -2.889 1.00 95.44 105 TYR A O 1
ATOM 799 N N . ASP A 1 106 ? -6.548 -9.654 -0.923 1.00 94.62 106 ASP A N 1
ATOM 800 C CA . ASP A 1 106 ? -7.244 -8.470 -1.433 1.00 94.62 106 ASP A CA 1
ATOM 801 C C . ASP A 1 106 ? -6.251 -7.401 -1.901 1.00 94.62 106 ASP A C 1
ATOM 803 O O . ASP A 1 106 ? -6.380 -6.867 -3.002 1.00 94.62 106 ASP A O 1
ATOM 807 N N . GLU A 1 107 ? -5.204 -7.123 -1.117 1.00 95.38 107 GLU A N 1
ATOM 808 C CA . GLU A 1 107 ? -4.153 -6.195 -1.538 1.00 95.38 107 GLU A CA 1
ATOM 809 C C . GLU A 1 107 ? -3.328 -6.736 -2.709 1.00 95.38 107 GLU A C 1
ATOM 811 O O . GLU A 1 107 ? -2.963 -5.971 -3.603 1.00 95.38 107 GLU A O 1
ATOM 816 N N . ALA A 1 108 ? -3.052 -8.044 -2.737 1.00 95.88 108 ALA A N 1
ATOM 817 C CA . ALA A 1 108 ? -2.376 -8.678 -3.868 1.00 95.88 108 ALA A CA 1
ATOM 818 C C . ALA A 1 108 ? -3.178 -8.513 -5.171 1.00 95.88 108 ALA A C 1
ATOM 820 O O . ALA A 1 108 ? -2.614 -8.137 -6.202 1.00 95.88 108 ALA A O 1
ATOM 821 N N . ASP A 1 109 ? -4.486 -8.759 -5.117 1.00 96.50 109 ASP A N 1
ATOM 822 C CA . ASP A 1 109 ? -5.396 -8.608 -6.252 1.00 96.50 109 ASP A CA 1
ATOM 823 C C . ASP A 1 109 ? -5.538 -7.140 -6.675 1.00 96.50 109 ASP A C 1
ATOM 825 O O . ASP A 1 109 ? -5.495 -6.836 -7.868 1.00 96.50 109 ASP A O 1
ATOM 829 N N . LEU A 1 110 ? -5.614 -6.207 -5.721 1.00 94.69 110 LEU A N 1
ATOM 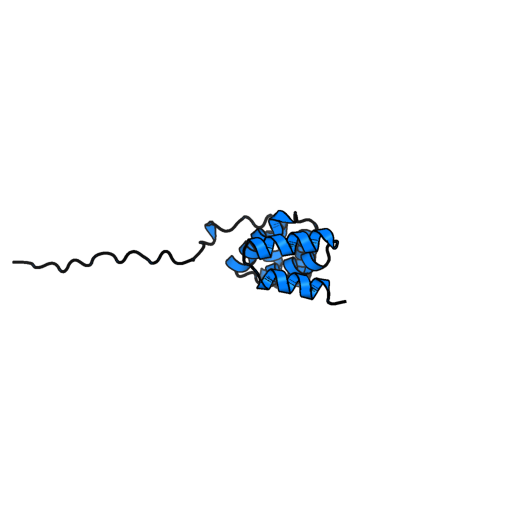830 C CA . LEU A 1 110 ? -5.685 -4.772 -6.009 1.00 94.69 110 LEU A CA 1
ATOM 831 C C . LEU A 1 110 ? -4.437 -4.281 -6.751 1.00 94.69 110 LEU A C 1
ATOM 833 O O . LEU A 1 110 ? -4.563 -3.577 -7.755 1.00 94.69 110 LEU A O 1
ATOM 837 N N . VAL A 1 111 ? -3.241 -4.694 -6.316 1.00 94.88 111 VAL A N 1
ATOM 838 C CA . VAL A 1 111 ? -1.983 -4.351 -7.003 1.00 94.88 111 VAL A CA 1
ATOM 839 C C . VAL A 1 111 ? -1.963 -4.918 -8.424 1.00 94.88 111 VAL A C 1
ATOM 841 O O . VAL A 1 111 ? -1.605 -4.199 -9.354 1.00 94.88 111 VAL A O 1
ATOM 844 N N . LEU A 1 112 ? -2.375 -6.175 -8.619 1.00 95.88 112 LEU A N 1
ATOM 845 C CA . LEU A 1 112 ? -2.419 -6.795 -9.950 1.00 95.88 112 LEU A CA 1
ATOM 846 C C . LEU A 1 112 ? -3.432 -6.119 -10.878 1.00 95.88 112 LEU A C 1
ATOM 848 O O . LEU A 1 112 ? -3.114 -5.840 -12.036 1.00 95.88 112 LEU A O 1
ATOM 852 N N . LYS A 1 113 ? -4.635 -5.824 -10.379 1.00 95.56 113 LYS A N 1
ATOM 853 C CA . LYS A 1 113 ? -5.664 -5.094 -11.131 1.00 95.56 113 LYS A CA 1
ATOM 854 C C . LYS A 1 113 ? -5.166 -3.718 -11.544 1.00 95.56 113 LYS A C 1
ATOM 856 O O . LYS A 1 113 ? -5.275 -3.362 -12.710 1.00 95.56 113 LYS A O 1
ATOM 861 N N . ALA A 1 114 ? -4.571 -2.970 -10.619 1.00 93.06 114 ALA A N 1
ATOM 862 C CA . ALA A 1 114 ? -4.023 -1.653 -10.916 1.00 93.06 114 ALA A CA 1
ATOM 863 C C . ALA A 1 114 ? -2.844 -1.715 -11.904 1.00 93.06 114 ALA A C 1
ATOM 865 O O . ALA A 1 114 ? -2.707 -0.817 -12.724 1.00 93.06 114 ALA A O 1
ATOM 866 N N . ALA A 1 115 ? -2.019 -2.766 -11.861 1.00 92.88 115 ALA A N 1
ATOM 867 C CA . ALA A 1 115 ? -0.870 -2.927 -12.758 1.00 92.88 115 ALA A CA 1
ATOM 868 C C . ALA A 1 115 ? -1.256 -3.377 -14.180 1.00 92.88 115 ALA A C 1
ATOM 870 O O . ALA A 1 115 ? -0.437 -3.301 -15.091 1.00 92.88 115 ALA A O 1
ATOM 871 N N . THR A 1 116 ? -2.475 -3.891 -14.359 1.00 92.56 116 THR A N 1
ATOM 872 C CA . THR A 1 116 ? -3.005 -4.374 -15.649 1.00 92.56 116 THR A CA 1
ATOM 873 C C . THR A 1 116 ? -4.114 -3.488 -16.213 1.00 92.56 116 THR A C 1
ATOM 875 O O . THR A 1 116 ? -4.582 -3.726 -17.326 1.00 92.56 116 THR A O 1
ATOM 878 N N . ALA A 1 117 ? -4.528 -2.471 -15.457 1.00 83.50 117 ALA A N 1
ATOM 879 C CA . ALA A 1 117 ? -5.379 -1.392 -15.925 1.00 83.50 117 ALA A CA 1
ATOM 880 C C . ALA A 1 117 ? -4.520 -0.408 -16.734 1.00 83.50 117 ALA A C 1
ATOM 882 O O . ALA A 1 117 ? -3.964 0.535 -16.176 1.00 83.50 117 ALA A O 1
ATOM 883 N N . ASP A 1 118 ? -4.365 -0.699 -18.024 1.00 53.56 118 ASP A N 1
ATOM 884 C CA . ASP A 1 118 ? -3.785 0.211 -19.023 1.00 53.56 118 ASP A CA 1
ATOM 885 C C . ASP A 1 118 ? -4.759 1.367 -19.329 1.00 53.56 118 ASP A C 1
ATOM 887 O O . ASP A 1 118 ? -5.950 1.076 -19.614 1.00 53.56 118 ASP A O 1
#

Solvent-accessible surface area (backbone atoms only — not comparable to full-atom values): 6752 Å² total; per-residue (Å²): 139,88,83,78,83,80,81,70,80,75,78,72,76,88,61,90,67,76,50,75,86,76,44,58,83,70,51,72,62,51,53,50,19,49,52,26,46,78,69,71,36,51,70,60,14,51,54,40,35,40,54,47,32,66,69,51,56,68,87,45,49,63,53,42,35,50,31,25,47,72,69,69,36,51,70,59,26,50,44,31,42,53,31,39,22,72,44,60,68,72,56,33,55,52,40,32,50,52,26,50,75,68,71,35,54,68,63,26,49,50,27,52,51,52,53,67,63,124

Secondary structure (DSSP, 8-state):
-------PPPPPP------GGGSPP--HHHHHHHHHHHTT-HHHHHHHHHHHHHHS-GGGHHHHHHHHHHTT-HHHHHHHHHHHHTS-HHHHHHHHHHHHHTT-HHHHHHHHHHHH--

Mean predicted aligned error: 9.85 Å

Nearest PDB structures (foldseek):
  7o04-assembly1_B  TM=3.387E-01  e=8.155E-01  Shigella flexneri
  4rg9-assembly1_B  TM=3.528E-01  e=4.544E+00  Homo sapiens

Foldseek 3Di:
DDDDDPPDDDDDPPDPLPDLVNQDDLDDLLVVLVVCVVVVVPVVSLVSLLVCLQPPDLLCLVSNLCNCVSVVNPVSSLSSLLSQLPDPPVSLVSNLVNCVVVVNNVSSVSSVVSNPPD

Radius of gyration: 19.39 Å; Cα contac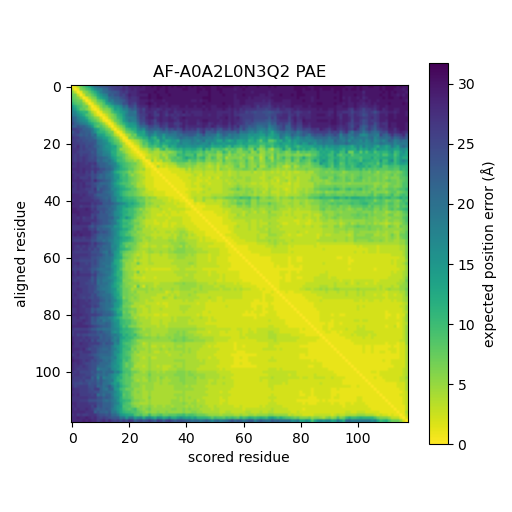ts (8 Å, |Δi|>4): 114; chains: 1; bounding box: 34×37×76 Å